Protein AF-A0A0R0LXZ4-F1 (afdb_monomer_lite)

Organism: NCBI:txid146866

Foldseek 3Di:
DDDDDDDDDDDDDPDDDPPPDDPPPPPPDDPPPPPPDPPDDDPDDDPVPPDDVVVVPDPDDPDDPLPDDLLVLVVQLVPVPPDPSNVVSVVSCVVVQWDQDPVVNWIKHFPDDPDPDPDWGWIWTQDPVVRDTDIDTD

Radius of gyration: 30.79 Å; chains: 1; bounding box: 68×51×89 Å

Sequence (138 aa):
MTMDKDPQKREENTGPDLSKFTPYNFERDKMKFPPNCKLYDYSELHMNVLSLNCYKSIPEQEIKTELYHEETLFYIFYTYTESDKQIAAYNLLIEKGYFYSTIYKCFIDIEGNKIIDNKNRKITIFDPFYWKKIEKTV

Structure (mmCIF, N/CA/C/O backbone):
data_AF-A0A0R0LXZ4-F1
#
_entry.id   AF-A0A0R0LXZ4-F1
#
loop_
_atom_site.group_PDB
_atom_site.id
_atom_site.type_symbol
_atom_site.label_atom_id
_atom_site.label_alt_id
_atom_site.label_comp_id
_atom_site.label_asym_id
_atom_site.label_entity_id
_atom_site.label_seq_id
_atom_site.pdbx_PDB_ins_code
_atom_site.Cartn_x
_atom_site.Cartn_y
_atom_site.Cartn_z
_atom_site.occupancy
_atom_site.B_iso_or_equiv
_atom_site.auth_seq_id
_atom_site.auth_comp_id
_atom_site.auth_asym_id
_atom_site.auth_atom_id
_atom_site.pdbx_PDB_model_num
ATOM 1 N N . MET A 1 1 ? -46.387 13.977 -65.085 1.00 41.19 1 MET A N 1
ATOM 2 C CA . MET A 1 1 ? -45.410 13.257 -65.924 1.00 41.19 1 MET A CA 1
ATOM 3 C C . MET A 1 1 ? -44.059 13.388 -65.234 1.00 41.19 1 MET A C 1
ATOM 5 O O . MET A 1 1 ? -43.375 14.365 -65.470 1.00 41.19 1 MET A O 1
ATOM 9 N N . THR A 1 2 ? -43.831 12.760 -64.078 1.00 30.58 2 THR A N 1
ATOM 10 C CA . THR A 1 2 ? -43.448 11.347 -63.846 1.00 30.58 2 THR A CA 1
ATOM 11 C C . THR A 1 2 ? -42.282 10.854 -64.703 1.00 30.58 2 THR A C 1
ATOM 13 O O . THR A 1 2 ? -42.494 10.575 -65.874 1.00 30.58 2 THR A O 1
ATOM 16 N N . MET A 1 3 ? -41.152 10.665 -63.999 1.00 30.84 3 MET A N 1
ATOM 17 C CA . MET A 1 3 ? -39.987 9.797 -64.268 1.00 30.84 3 MET A CA 1
ATOM 18 C C . MET A 1 3 ? -39.111 10.219 -65.473 1.00 30.84 3 MET A C 1
ATOM 20 O O . MET A 1 3 ? -39.612 10.795 -66.422 1.00 30.84 3 MET A O 1
ATOM 24 N N . ASP A 1 4 ? -37.779 10.133 -65.450 1.00 33.34 4 ASP A N 1
ATOM 25 C CA . ASP A 1 4 ? -36.932 9.085 -64.881 1.00 33.34 4 ASP A CA 1
ATOM 26 C C . ASP A 1 4 ? -35.618 9.611 -64.282 1.00 33.34 4 ASP A C 1
ATOM 28 O O . ASP A 1 4 ? -35.023 10.583 -64.743 1.00 33.34 4 ASP A O 1
ATOM 32 N N . LYS A 1 5 ? -35.199 8.935 -63.209 1.00 39.50 5 LYS A N 1
ATOM 33 C CA . LYS A 1 5 ? -33.961 9.142 -62.455 1.00 39.50 5 LYS A CA 1
ATOM 34 C C . LYS A 1 5 ? -32.832 8.319 -63.074 1.00 39.50 5 LYS A C 1
ATOM 36 O O . LYS A 1 5 ? -33.022 7.136 -63.344 1.00 39.50 5 LYS A O 1
ATOM 41 N N . ASP A 1 6 ? -31.649 8.919 -63.169 1.00 41.12 6 ASP A N 1
ATOM 42 C CA . ASP A 1 6 ? -30.376 8.227 -63.378 1.00 41.12 6 ASP A CA 1
ATOM 43 C C . ASP A 1 6 ? -30.166 7.100 -62.349 1.00 41.12 6 ASP A C 1
ATOM 45 O O . ASP A 1 6 ? -30.207 7.360 -61.139 1.00 41.12 6 ASP A O 1
ATOM 49 N N . PRO A 1 7 ? -29.864 5.860 -62.771 1.00 43.03 7 PRO A N 1
ATOM 50 C CA . PRO A 1 7 ? -29.330 4.858 -61.872 1.00 43.03 7 PRO A CA 1
ATOM 51 C C . PRO A 1 7 ? -27.798 4.936 -61.862 1.00 43.03 7 PRO A C 1
ATOM 53 O O . PRO A 1 7 ? -27.110 4.449 -62.760 1.00 43.03 7 PRO A O 1
ATOM 56 N N . GLN A 1 8 ? -27.268 5.523 -60.786 1.00 40.69 8 GLN A N 1
ATOM 57 C CA . GLN A 1 8 ? -25.883 5.349 -60.354 1.00 40.69 8 GLN A CA 1
ATOM 58 C C . GLN A 1 8 ? -25.563 3.854 -60.209 1.00 40.69 8 GLN A C 1
ATOM 60 O O . GLN A 1 8 ? -26.216 3.123 -59.461 1.00 40.69 8 GLN A O 1
ATOM 65 N N . LYS A 1 9 ? -24.520 3.416 -60.912 1.00 38.53 9 LYS A N 1
ATOM 66 C CA . LYS A 1 9 ? -23.920 2.086 -60.807 1.00 38.53 9 LYS A CA 1
ATOM 67 C C . LYS A 1 9 ? -23.297 1.948 -59.407 1.00 38.53 9 LYS A C 1
ATOM 69 O O . LYS A 1 9 ? -22.294 2.592 -59.116 1.00 38.53 9 LYS A O 1
ATOM 74 N N . ARG A 1 10 ? -23.933 1.169 -58.525 1.00 39.97 10 ARG A N 1
ATOM 75 C CA . ARG A 1 10 ? -23.389 0.791 -57.210 1.00 39.97 10 ARG A CA 1
ATOM 76 C C . ARG A 1 10 ? -22.265 -0.223 -57.408 1.00 39.97 10 ARG A C 1
ATOM 78 O O . ARG A 1 10 ? -22.484 -1.262 -58.023 1.00 39.97 10 ARG A O 1
ATOM 85 N N . GLU A 1 11 ? -21.090 0.086 -56.879 1.00 39.72 11 GLU A N 1
ATOM 86 C CA . GLU A 1 11 ? -19.998 -0.868 -56.703 1.00 39.72 11 GLU A CA 1
ATOM 87 C C . GLU A 1 11 ? -20.392 -1.865 -55.602 1.00 39.72 11 GLU A C 1
ATOM 89 O O . GLU A 1 11 ? -20.648 -1.486 -54.457 1.00 39.72 11 GLU A O 1
ATOM 94 N N . GLU A 1 12 ? -20.512 -3.141 -55.964 1.00 41.69 12 GLU A N 1
ATOM 95 C CA . GLU A 1 12 ? -20.725 -4.231 -55.015 1.00 41.69 12 GLU A CA 1
ATOM 96 C C . GLU A 1 12 ? -19.405 -4.577 -54.319 1.00 41.69 12 GLU A C 1
ATOM 98 O O . GLU A 1 12 ? -18.452 -5.061 -54.928 1.00 41.69 12 GLU A O 1
ATOM 103 N N . ASN A 1 13 ? -19.377 -4.332 -53.009 1.00 38.66 13 ASN A N 1
ATOM 104 C CA . ASN A 1 13 ? -18.366 -4.813 -52.076 1.00 38.66 13 ASN A CA 1
ATOM 105 C C . ASN A 1 13 ? -18.369 -6.351 -52.028 1.00 38.66 13 ASN A C 1
ATOM 107 O O . ASN A 1 13 ? -19.159 -6.952 -51.299 1.00 38.66 13 ASN A O 1
ATOM 111 N N . THR A 1 14 ? -17.448 -7.005 -52.733 1.00 46.81 14 THR A N 1
ATOM 112 C CA . THR A 1 14 ? -17.097 -8.406 -52.463 1.00 46.81 14 THR A CA 1
ATOM 113 C C . THR A 1 14 ? -16.138 -8.467 -51.274 1.00 46.81 14 THR A C 1
ATOM 115 O O . THR A 1 14 ? -14.922 -8.358 -51.433 1.00 46.81 14 THR A O 1
ATOM 118 N N . GLY A 1 15 ? -16.691 -8.605 -50.067 1.00 47.56 15 GLY A N 1
ATOM 119 C CA . GLY A 1 15 ? -15.920 -8.957 -48.872 1.00 47.56 15 GLY A CA 1
ATOM 120 C C . GLY A 1 15 ? -15.362 -10.390 -48.950 1.00 47.56 15 GLY A C 1
ATOM 121 O O . GLY A 1 15 ? -15.883 -11.208 -49.711 1.00 47.56 15 GLY A O 1
ATOM 122 N N . PRO A 1 16 ? -14.299 -10.716 -48.191 1.00 55.66 16 PRO A N 1
ATOM 123 C CA . PRO A 1 16 ? -13.701 -12.046 -48.211 1.00 55.66 16 PRO A CA 1
ATOM 124 C C . PRO A 1 16 ? -14.659 -13.095 -47.630 1.00 55.66 16 PRO A C 1
ATOM 126 O O . PRO A 1 16 ? -15.185 -12.943 -46.530 1.00 55.66 16 PRO A O 1
ATOM 129 N N . ASP A 1 17 ? -14.865 -14.167 -48.392 1.00 54.91 17 ASP A N 1
ATOM 130 C CA . ASP A 1 17 ? -15.716 -15.306 -48.053 1.00 54.91 17 ASP A CA 1
ATOM 131 C C . ASP A 1 17 ? -15.172 -16.069 -46.829 1.00 54.91 17 ASP A C 1
ATOM 133 O O . ASP A 1 17 ? -14.154 -16.766 -46.890 1.00 54.91 17 ASP A O 1
ATOM 137 N N . LEU A 1 18 ? -15.864 -15.911 -45.699 1.00 54.41 18 LEU A N 1
ATOM 138 C CA . LEU A 1 18 ? -15.522 -16.496 -44.400 1.00 54.41 18 LEU A CA 1
ATOM 139 C C . LEU A 1 18 ? -15.872 -17.994 -44.290 1.00 54.41 18 LEU A C 1
ATOM 141 O O . LEU A 1 18 ? -15.612 -18.600 -43.252 1.00 54.41 18 LEU A O 1
ATOM 145 N N . SER A 1 19 ? -16.394 -18.629 -45.347 1.00 55.84 19 SER A N 1
ATOM 146 C CA . SER A 1 19 ? -16.714 -20.067 -45.362 1.00 55.84 19 SER A CA 1
ATOM 147 C C . SER A 1 19 ? -15.488 -20.997 -45.332 1.00 55.84 19 SER A C 1
ATOM 149 O O . SER A 1 19 ? -15.625 -22.207 -45.146 1.00 55.84 19 SER A O 1
ATOM 151 N N . LYS A 1 20 ? -14.271 -20.453 -45.472 1.00 44.84 20 LYS A N 1
ATOM 152 C CA . LYS A 1 20 ? -13.017 -21.228 -45.536 1.00 44.84 20 LYS A CA 1
ATOM 153 C C . LYS A 1 20 ? -12.375 -21.541 -44.181 1.00 44.84 20 LYS A C 1
ATOM 155 O O . LYS A 1 20 ? -11.426 -22.318 -44.140 1.00 44.84 20 LYS A O 1
ATOM 160 N N . PHE A 1 21 ? -12.883 -20.995 -43.077 1.00 48.41 21 PHE A N 1
ATOM 161 C CA . PHE A 1 21 ? -12.370 -21.288 -41.735 1.00 48.41 21 PHE A CA 1
ATOM 162 C C . PHE A 1 21 ? -13.255 -22.314 -41.027 1.00 48.41 21 PHE A C 1
ATOM 164 O O . PHE A 1 21 ? -13.986 -21.992 -40.094 1.00 48.41 21 PHE A O 1
ATOM 171 N N . THR A 1 22 ? -13.192 -23.570 -41.472 1.00 46.75 22 THR A N 1
ATOM 172 C CA . THR A 1 22 ? -13.711 -24.695 -40.681 1.00 46.75 22 THR A CA 1
ATOM 173 C C . THR A 1 22 ? -12.553 -25.434 -40.000 1.00 46.75 22 THR A C 1
ATOM 175 O O . THR A 1 22 ? -11.458 -25.496 -40.562 1.00 46.75 22 THR A O 1
ATOM 178 N N . PRO A 1 23 ? -12.747 -26.020 -38.802 1.00 45.62 23 PRO A N 1
ATOM 179 C CA . PRO A 1 23 ? -11.662 -26.607 -38.005 1.00 45.62 23 PRO A CA 1
ATOM 180 C C . PRO A 1 23 ? -11.112 -27.933 -38.561 1.00 45.62 23 PRO A C 1
ATOM 182 O O . PRO A 1 23 ? -10.344 -28.607 -37.880 1.00 45.62 23 PRO A O 1
ATOM 185 N N . TYR A 1 24 ? -11.533 -28.352 -39.759 1.00 44.66 24 TYR A N 1
ATOM 186 C CA . TYR A 1 24 ? -11.463 -29.751 -40.192 1.00 44.66 24 TYR A CA 1
ATOM 187 C C . TYR A 1 24 ? -10.630 -30.032 -41.448 1.00 44.66 24 TYR A C 1
ATOM 189 O O . TYR A 1 24 ? -10.681 -31.147 -41.953 1.00 44.66 24 TYR A O 1
ATOM 197 N N . ASN A 1 25 ? -9.796 -29.091 -41.899 1.00 46.41 25 ASN A N 1
ATOM 198 C CA . ASN A 1 25 ? -8.820 -29.328 -42.974 1.00 46.41 25 ASN A CA 1
ATOM 199 C C . ASN A 1 25 ? -7.380 -29.093 -42.501 1.00 46.41 25 ASN A C 1
ATOM 201 O O . ASN A 1 25 ? -6.635 -28.303 -43.073 1.00 46.41 25 ASN A O 1
ATOM 205 N N . PHE A 1 26 ? -6.984 -29.792 -41.437 1.00 43.81 26 PHE A N 1
ATOM 206 C CA . PHE A 1 26 ? -5.570 -30.000 -41.131 1.00 43.81 26 PHE A CA 1
ATOM 207 C C . PHE A 1 26 ? -5.147 -31.292 -41.836 1.00 43.81 26 PHE A C 1
ATOM 209 O O . PHE A 1 26 ? -5.307 -32.392 -41.300 1.00 43.81 26 PHE A O 1
ATOM 216 N N . GLU A 1 27 ? -4.702 -31.165 -43.087 1.00 48.25 27 GLU A N 1
ATOM 217 C CA . GLU A 1 27 ? -4.132 -32.278 -43.842 1.00 48.25 27 GLU A CA 1
ATOM 218 C C . GLU A 1 27 ? -2.995 -32.905 -43.025 1.00 48.25 27 GLU A C 1
ATOM 220 O O . GLU A 1 27 ? -1.968 -32.285 -42.737 1.00 48.25 27 GLU A O 1
ATOM 225 N N . ARG A 1 28 ? -3.210 -34.159 -42.618 1.00 48.56 28 ARG A N 1
ATOM 226 C CA . ARG A 1 28 ? -2.188 -35.036 -42.052 1.00 48.56 28 ARG A CA 1
ATOM 227 C C . ARG A 1 28 ? -1.268 -35.486 -43.175 1.00 48.56 28 ARG A C 1
ATOM 229 O O . ARG A 1 28 ? -1.307 -36.643 -43.558 1.00 48.56 28 ARG A O 1
ATOM 236 N N . ASP A 1 29 ? -0.434 -34.594 -43.681 1.00 48.03 29 ASP A N 1
ATOM 237 C CA . ASP A 1 29 ? 0.664 -35.009 -44.537 1.00 48.03 29 ASP A CA 1
ATOM 238 C C . ASP A 1 29 ? 1.908 -34.170 -44.260 1.00 48.03 29 ASP A C 1
ATOM 240 O O . ASP A 1 29 ? 1.929 -32.953 -44.427 1.00 48.03 29 ASP A O 1
ATOM 244 N N . LYS A 1 30 ? 2.975 -34.888 -43.873 1.00 46.97 30 LYS A N 1
ATOM 245 C CA . LYS A 1 30 ? 4.351 -34.433 -43.579 1.00 46.97 30 LYS A CA 1
ATOM 246 C C . LYS A 1 30 ? 4.659 -34.025 -42.130 1.00 46.97 30 LYS A C 1
ATOM 248 O O . LYS A 1 30 ? 5.394 -33.068 -41.897 1.00 46.97 30 LYS A O 1
ATOM 253 N N . MET A 1 31 ? 4.266 -34.838 -41.148 1.00 43.09 31 MET A N 1
ATOM 254 C CA . MET A 1 31 ? 5.002 -34.883 -39.874 1.00 43.09 31 MET A CA 1
ATOM 255 C C . MET A 1 31 ? 6.307 -35.675 -40.074 1.00 43.09 31 MET A C 1
ATOM 257 O O . MET A 1 31 ? 6.388 -36.873 -39.818 1.00 43.09 31 MET A O 1
ATOM 261 N N . LYS A 1 32 ? 7.350 -35.006 -40.579 1.00 52.31 32 LYS A N 1
ATOM 262 C CA . LYS A 1 32 ? 8.724 -35.458 -40.328 1.00 52.31 32 LYS A CA 1
ATOM 263 C C . LYS A 1 32 ? 8.955 -35.234 -38.837 1.00 52.31 32 LYS A C 1
ATOM 265 O O . LYS A 1 32 ? 8.829 -34.097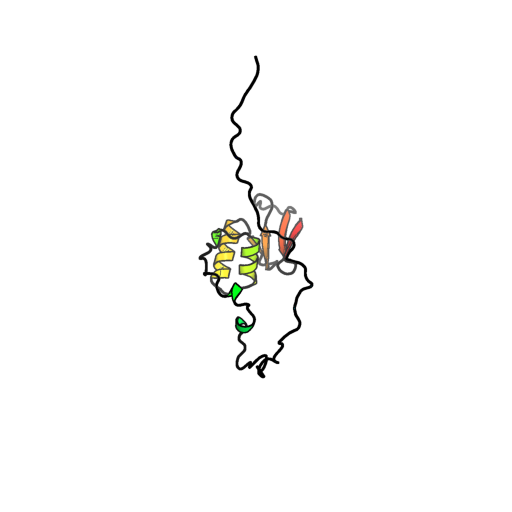 -38.389 1.00 52.31 32 LYS A O 1
ATOM 270 N N . PHE A 1 33 ? 9.208 -36.302 -38.077 1.00 46.41 33 PHE A N 1
ATOM 271 C CA . PHE A 1 33 ? 9.579 -36.203 -36.663 1.00 46.41 33 PHE A CA 1
ATOM 272 C C . PHE A 1 33 ? 10.587 -35.057 -36.487 1.00 46.41 33 PHE A C 1
ATOM 274 O O . PHE A 1 33 ? 11.552 -35.006 -37.261 1.00 46.41 33 PHE A O 1
ATOM 281 N N . PRO A 1 34 ? 10.370 -34.115 -35.550 1.00 48.16 34 PRO A N 1
ATOM 282 C CA . PRO A 1 34 ? 11.334 -33.048 -35.355 1.00 48.16 34 PRO A CA 1
ATOM 283 C C . PRO A 1 34 ? 12.683 -33.682 -34.984 1.00 48.16 34 PRO A C 1
ATOM 285 O O . PRO A 1 34 ? 12.698 -34.711 -34.294 1.00 48.16 34 PRO A O 1
ATOM 288 N N . PRO A 1 35 ? 13.815 -33.119 -35.454 1.00 52.53 35 PRO A N 1
ATOM 289 C CA . PRO A 1 35 ? 15.124 -33.564 -34.995 1.00 52.53 35 PRO A CA 1
ATOM 290 C C . PRO A 1 35 ? 15.107 -33.518 -33.471 1.00 52.53 35 PRO A C 1
ATOM 292 O O . PRO A 1 35 ? 14.432 -32.662 -32.907 1.00 52.53 35 PRO A O 1
ATOM 295 N N . ASN A 1 36 ? 15.785 -34.475 -32.839 1.00 55.47 36 ASN A N 1
ATOM 296 C CA . ASN A 1 36 ? 15.852 -34.688 -31.395 1.00 55.47 36 ASN A CA 1
ATOM 297 C C . ASN A 1 36 ? 16.337 -33.419 -30.662 1.00 55.47 36 ASN A C 1
ATOM 299 O O . ASN A 1 36 ? 17.489 -33.309 -30.250 1.00 55.47 36 ASN A O 1
ATOM 303 N N . CYS A 1 37 ? 15.467 -32.421 -30.556 1.00 47.31 37 CYS A N 1
ATOM 304 C CA . CYS A 1 37 ? 15.632 -31.242 -29.748 1.00 47.31 37 CYS A CA 1
ATOM 305 C C . CYS A 1 37 ? 15.329 -31.728 -28.347 1.00 47.31 37 CYS A C 1
ATOM 307 O O . CYS A 1 37 ? 14.179 -32.036 -28.030 1.00 47.31 37 CYS A O 1
ATOM 309 N N . LYS A 1 38 ? 16.365 -31.824 -27.511 1.00 49.31 38 LYS A N 1
ATOM 310 C CA . LYS A 1 38 ? 16.151 -31.844 -26.068 1.00 49.31 38 LYS A CA 1
ATOM 311 C C . LYS A 1 38 ? 15.187 -30.701 -25.784 1.00 49.31 38 LYS A C 1
ATOM 313 O O . LYS A 1 38 ? 15.506 -29.556 -26.097 1.00 49.31 38 LYS A O 1
ATOM 318 N N . LEU A 1 39 ? 13.991 -31.033 -25.297 1.00 49.47 39 LEU A N 1
ATOM 319 C CA . LEU A 1 39 ? 12.929 -30.044 -25.132 1.00 49.47 39 LEU A CA 1
ATOM 320 C C . LEU A 1 39 ? 13.412 -28.877 -24.264 1.00 49.47 39 LEU A C 1
ATOM 322 O O . LEU A 1 39 ? 12.966 -27.757 -24.476 1.00 49.47 39 LEU A O 1
ATOM 326 N N . TYR A 1 40 ? 14.378 -29.135 -23.373 1.00 49.56 40 TYR A N 1
ATOM 327 C CA . TYR A 1 40 ? 15.091 -28.125 -22.610 1.00 49.56 40 TYR A CA 1
ATOM 328 C C . TYR A 1 40 ? 16.520 -28.581 -22.282 1.00 49.56 40 TYR A C 1
ATOM 330 O O . TYR A 1 40 ? 16.735 -29.743 -21.929 1.00 49.56 40 TYR A O 1
ATOM 338 N N . ASP A 1 41 ? 17.478 -27.660 -22.369 1.00 48.47 41 ASP A N 1
ATOM 339 C CA . ASP A 1 41 ? 18.820 -27.789 -21.794 1.00 48.47 41 ASP A CA 1
ATOM 340 C C . ASP A 1 41 ? 18.937 -26.696 -20.725 1.00 48.47 41 ASP A C 1
ATOM 342 O O . ASP A 1 41 ? 19.164 -25.526 -21.029 1.00 48.47 41 ASP A O 1
ATOM 346 N N . TYR A 1 42 ? 18.605 -27.040 -19.480 1.00 53.66 42 TYR A N 1
ATOM 347 C CA . TYR A 1 42 ? 18.561 -26.078 -18.380 1.00 53.66 42 TYR A CA 1
ATOM 348 C C . TYR A 1 42 ? 19.925 -26.019 -17.701 1.00 53.66 42 TYR A C 1
ATOM 350 O O . TYR A 1 42 ? 20.168 -26.750 -16.741 1.00 53.66 42 TYR A O 1
ATOM 358 N N . SER A 1 43 ? 20.814 -25.158 -18.192 1.00 54.44 43 SER A N 1
ATOM 359 C CA . SER A 1 43 ? 22.083 -24.906 -17.507 1.00 54.44 43 SER A CA 1
ATOM 360 C C . SER A 1 43 ? 21.977 -23.862 -16.393 1.00 54.44 43 SER A C 1
ATOM 362 O O . SER A 1 43 ? 22.748 -23.959 -15.449 1.00 54.44 43 SER A O 1
ATOM 364 N N . GLU A 1 44 ? 21.018 -22.928 -16.403 1.00 53.00 44 GLU A N 1
ATOM 365 C CA . GLU A 1 44 ? 20.875 -21.933 -15.325 1.00 53.00 44 GLU A CA 1
ATOM 366 C C . GLU A 1 44 ? 19.409 -21.527 -15.100 1.00 53.00 44 GLU A C 1
ATOM 368 O O . GLU A 1 44 ? 18.577 -21.568 -16.009 1.00 53.00 44 GLU A O 1
ATOM 373 N N . LEU A 1 45 ? 19.089 -21.146 -13.860 1.00 52.12 45 LEU A N 1
ATOM 374 C CA . LEU A 1 45 ? 17.751 -20.862 -13.323 1.00 52.12 45 LEU A CA 1
ATOM 375 C C . LEU A 1 45 ? 17.183 -19.538 -13.880 1.00 52.12 45 LEU A C 1
ATOM 377 O O . LEU A 1 45 ? 16.950 -18.573 -13.161 1.00 52.12 45 LEU A O 1
ATOM 381 N N . HIS A 1 46 ? 16.985 -19.461 -15.194 1.00 50.62 46 HIS A N 1
ATOM 382 C CA . HIS A 1 46 ? 16.443 -18.286 -15.866 1.00 50.62 46 HIS A CA 1
ATOM 383 C C . HIS A 1 46 ? 14.911 -18.362 -15.924 1.00 50.62 46 HIS A C 1
ATOM 385 O O . HIS A 1 46 ? 14.334 -18.921 -16.856 1.00 50.62 46 HIS A O 1
ATOM 391 N N . MET A 1 47 ? 14.232 -17.684 -14.993 1.00 52.38 47 MET A N 1
ATOM 392 C CA . MET A 1 47 ? 12.788 -17.379 -15.085 1.00 52.38 47 MET A CA 1
ATOM 393 C C . MET A 1 47 ? 12.408 -16.676 -16.410 1.00 52.38 47 MET A C 1
ATOM 395 O O . MET A 1 47 ? 11.256 -16.706 -16.836 1.00 52.38 47 MET A O 1
ATOM 399 N N . ASN A 1 48 ? 13.394 -16.111 -17.116 1.00 53.22 48 ASN A N 1
ATOM 400 C CA . ASN A 1 48 ? 13.254 -15.492 -18.436 1.00 53.22 48 ASN A CA 1
ATOM 401 C C . ASN A 1 48 ? 13.038 -16.486 -19.596 1.00 53.22 48 ASN A C 1
ATOM 403 O O . ASN A 1 48 ? 12.702 -16.064 -20.706 1.00 53.22 48 ASN A O 1
ATOM 407 N N . VAL A 1 49 ? 13.224 -17.793 -19.377 1.00 54.28 49 VAL A N 1
ATOM 408 C CA . VAL A 1 49 ? 13.112 -18.811 -20.439 1.00 54.28 49 VAL A CA 1
ATOM 409 C C . VAL A 1 49 ? 11.652 -19.168 -20.745 1.00 54.28 49 VAL A C 1
ATOM 411 O O . VAL A 1 49 ? 11.344 -19.521 -21.879 1.00 54.28 49 VAL A O 1
ATOM 414 N N . LEU A 1 50 ? 10.734 -19.000 -19.786 1.00 62.53 50 LEU A N 1
ATOM 415 C CA . LEU A 1 50 ? 9.327 -19.404 -19.934 1.00 62.53 50 LEU A CA 1
ATOM 416 C C . LEU A 1 50 ? 8.406 -18.310 -20.494 1.00 62.53 50 LEU A C 1
ATOM 418 O O . LEU A 1 50 ? 7.253 -18.588 -20.819 1.00 62.53 50 LEU A O 1
ATOM 422 N N . SER A 1 51 ? 8.888 -17.072 -20.622 1.00 64.50 51 SER A N 1
ATOM 423 C CA . SER A 1 51 ? 8.083 -15.996 -21.202 1.00 64.50 51 SER A CA 1
ATOM 424 C C . SER A 1 51 ? 7.986 -16.168 -22.720 1.00 64.50 51 SER A C 1
ATOM 426 O O . SER A 1 51 ? 9.007 -16.245 -23.414 1.00 64.50 51 SER A O 1
ATOM 428 N N . LEU A 1 52 ? 6.758 -16.236 -23.247 1.00 71.94 52 LEU A N 1
ATOM 429 C CA . LEU A 1 52 ? 6.515 -16.263 -24.690 1.00 71.94 52 LEU A CA 1
ATOM 430 C C . LEU A 1 52 ? 7.123 -15.008 -25.329 1.00 71.94 52 LEU A C 1
ATOM 432 O O . LEU A 1 52 ? 7.064 -13.915 -24.769 1.00 71.94 52 LEU A O 1
ATOM 436 N N . ASN A 1 53 ? 7.678 -15.148 -26.534 1.00 71.81 53 ASN A N 1
ATOM 437 C CA . ASN A 1 53 ? 8.375 -14.047 -27.209 1.00 71.81 53 ASN A CA 1
ATOM 438 C C . ASN A 1 53 ? 7.493 -12.800 -27.412 1.00 71.81 53 ASN A C 1
ATOM 440 O O . ASN A 1 53 ? 8.021 -11.693 -27.431 1.00 71.81 53 ASN A O 1
ATOM 444 N N . CYS A 1 54 ? 6.166 -12.959 -27.483 1.00 69.31 54 CYS A N 1
ATOM 445 C CA . CYS A 1 54 ? 5.216 -11.848 -27.565 1.00 69.31 54 CYS A CA 1
ATOM 446 C C . CYS A 1 54 ? 5.156 -10.959 -26.306 1.00 69.31 54 CYS A C 1
ATOM 448 O O . CYS A 1 54 ? 4.744 -9.810 -26.418 1.00 69.31 54 CYS A O 1
ATOM 450 N N . TYR A 1 55 ? 5.596 -11.437 -25.136 1.00 71.12 55 TYR A N 1
ATOM 451 C CA . TYR A 1 55 ? 5.708 -10.629 -23.910 1.00 71.12 55 TYR A CA 1
ATOM 452 C C . TYR A 1 55 ? 7.104 -10.020 -23.716 1.00 71.12 55 TYR A C 1
ATOM 454 O O . TYR A 1 55 ? 7.282 -9.173 -22.846 1.00 71.12 55 TYR A O 1
ATOM 462 N N . LYS A 1 56 ? 8.102 -10.422 -24.518 1.00 71.44 56 LYS A N 1
ATOM 463 C CA . LYS A 1 56 ? 9.477 -9.891 -24.444 1.00 71.44 56 LYS A CA 1
ATOM 464 C C . LYS A 1 56 ? 9.661 -8.587 -25.219 1.00 71.44 56 LYS A C 1
ATOM 466 O O . LYS A 1 56 ? 10.613 -7.862 -24.969 1.00 71.44 56 LYS A O 1
ATOM 471 N N . SER A 1 57 ? 8.781 -8.308 -26.177 1.00 70.31 57 SER A N 1
ATOM 472 C CA . SER A 1 57 ? 8.897 -7.175 -27.101 1.00 70.31 57 SER A CA 1
ATOM 473 C C . SER A 1 57 ? 8.090 -5.946 -26.676 1.00 70.31 57 SER A C 1
ATOM 475 O O . SER A 1 57 ? 7.820 -5.084 -27.510 1.00 70.31 57 SER A O 1
ATOM 477 N N . ILE A 1 58 ? 7.651 -5.873 -25.417 1.00 71.75 58 ILE A N 1
ATOM 478 C CA . ILE A 1 58 ? 6.911 -4.711 -24.923 1.00 71.75 58 ILE A CA 1
ATOM 479 C C . ILE A 1 58 ? 7.942 -3.637 -24.551 1.00 71.75 58 ILE A C 1
ATOM 481 O O . ILE A 1 58 ? 8.806 -3.913 -23.718 1.00 71.75 58 ILE A O 1
ATOM 485 N N . PRO A 1 59 ? 7.897 -2.439 -25.162 1.00 76.62 59 PRO A N 1
ATOM 486 C CA . PRO A 1 59 ? 8.786 -1.355 -24.773 1.00 76.62 59 PRO A CA 1
ATOM 487 C C . PRO A 1 59 ? 8.504 -0.967 -23.321 1.00 76.62 59 PRO A C 1
ATOM 489 O O . PRO A 1 59 ? 7.344 -0.844 -22.923 1.00 76.62 59 PRO A O 1
ATOM 492 N N . GLU A 1 60 ? 9.561 -0.778 -22.537 1.00 72.19 60 GLU A N 1
ATOM 493 C CA . GLU A 1 60 ? 9.440 -0.305 -21.162 1.00 72.19 60 GLU A CA 1
ATOM 494 C C . GLU A 1 60 ? 8.864 1.114 -21.191 1.00 72.19 60 GLU A C 1
ATOM 496 O O . GLU A 1 60 ? 9.477 2.049 -21.705 1.00 72.19 60 GLU A O 1
ATOM 501 N N . GLN A 1 61 ? 7.622 1.253 -20.731 1.00 73.56 61 GLN A N 1
ATOM 502 C CA . GLN A 1 61 ? 6.977 2.551 -20.612 1.00 73.56 61 GLN A CA 1
ATOM 503 C C . GLN A 1 61 ? 7.329 3.140 -19.250 1.00 73.56 61 GLN A C 1
ATOM 505 O O . GLN A 1 61 ? 7.117 2.498 -18.221 1.00 73.56 61 GLN A O 1
ATOM 510 N N . GLU A 1 62 ? 7.822 4.376 -19.237 1.00 74.81 62 GLU A N 1
ATOM 511 C CA . GLU A 1 62 ? 8.012 5.142 -18.007 1.00 74.81 62 GLU A CA 1
ATOM 512 C C . GLU A 1 62 ? 6.643 5.547 -17.446 1.00 74.81 62 GLU A C 1
ATOM 514 O O . GLU A 1 62 ? 6.109 6.623 -17.728 1.00 74.81 62 GLU A O 1
ATOM 519 N N . ILE A 1 63 ? 6.024 4.650 -16.678 1.00 76.81 63 ILE A N 1
ATOM 520 C CA . ILE A 1 63 ? 4.767 4.951 -16.002 1.00 76.81 63 ILE A CA 1
ATOM 521 C C . ILE A 1 63 ? 5.074 5.708 -14.712 1.00 76.81 63 ILE A C 1
ATOM 523 O O . ILE A 1 63 ? 5.768 5.223 -13.817 1.00 76.81 63 ILE A O 1
ATOM 527 N N . LYS A 1 64 ? 4.511 6.910 -14.627 1.00 84.19 64 LYS A N 1
ATOM 528 C CA . LYS A 1 64 ? 4.548 7.781 -13.454 1.00 84.19 64 LYS A CA 1
ATOM 529 C C . LYS A 1 64 ? 3.802 7.149 -12.278 1.00 84.19 64 LYS A C 1
ATOM 531 O O . LYS A 1 64 ? 2.610 6.855 -12.382 1.00 84.19 64 LYS A O 1
ATOM 536 N N . THR A 1 65 ? 4.497 6.960 -11.158 1.00 80.06 65 THR A N 1
ATOM 537 C CA . THR A 1 65 ? 3.973 6.318 -9.940 1.00 80.06 65 THR A CA 1
ATOM 538 C C . THR A 1 65 ? 2.799 7.064 -9.312 1.00 80.06 65 THR A C 1
ATOM 540 O O . THR A 1 65 ? 1.976 6.454 -8.637 1.00 80.06 65 THR A O 1
ATOM 543 N N . GLU A 1 66 ? 2.678 8.369 -9.558 1.00 86.94 66 GLU A N 1
ATOM 544 C CA . GLU A 1 66 ? 1.602 9.216 -9.031 1.00 86.94 66 GLU A CA 1
ATOM 545 C C . GLU A 1 66 ? 0.227 8.851 -9.616 1.00 86.94 66 GLU A C 1
ATOM 547 O O . GLU A 1 66 ? -0.810 9.094 -8.996 1.00 86.94 66 GLU A O 1
ATOM 552 N N . LEU A 1 67 ? 0.216 8.245 -10.808 1.00 88.06 67 LEU A N 1
ATOM 553 C CA . LEU A 1 67 ? -0.999 7.834 -11.512 1.00 88.06 67 LEU A CA 1
ATOM 554 C C . LEU A 1 67 ? -1.534 6.484 -11.032 1.00 88.06 67 LEU A C 1
ATOM 556 O O . LEU A 1 67 ? -2.607 6.059 -11.461 1.00 88.06 67 LEU A O 1
ATOM 560 N N . TYR A 1 68 ? -0.802 5.794 -10.157 1.00 92.38 68 TYR A N 1
ATOM 561 C CA . TYR A 1 68 ? -1.227 4.499 -9.663 1.00 92.38 68 TYR A CA 1
ATOM 562 C C . TYR A 1 68 ? -2.439 4.600 -8.739 1.00 92.38 68 TYR A C 1
ATOM 564 O O . TYR A 1 68 ? -2.588 5.510 -7.912 1.00 92.38 68 TYR A O 1
ATOM 572 N N . HIS A 1 69 ? -3.312 3.606 -8.893 1.00 94.00 69 HIS A N 1
ATOM 573 C CA . HIS A 1 69 ? -4.408 3.362 -7.974 1.00 94.00 69 HIS A CA 1
ATOM 574 C C . HIS A 1 69 ? -3.856 2.947 -6.604 1.00 94.00 69 HIS A C 1
ATOM 576 O O . HIS A 1 69 ? -2.783 2.346 -6.514 1.00 94.00 69 HIS A O 1
ATOM 582 N N . GLU A 1 70 ? -4.593 3.231 -5.530 1.00 93.56 70 GLU A N 1
ATOM 583 C CA . GLU A 1 70 ? -4.184 2.886 -4.161 1.00 93.56 70 GLU A CA 1
ATOM 584 C C . GLU A 1 70 ? -3.841 1.403 -3.985 1.00 93.56 70 GLU A C 1
ATOM 586 O O . GLU A 1 70 ? -2.840 1.083 -3.357 1.00 93.56 70 GLU A O 1
ATOM 591 N N . GLU A 1 71 ? -4.590 0.494 -4.613 1.00 94.19 71 GLU A N 1
ATOM 592 C CA . GLU A 1 71 ? -4.302 -0.945 -4.556 1.00 94.19 71 GLU A CA 1
ATOM 593 C C . GLU A 1 71 ? -2.948 -1.300 -5.169 1.00 94.19 71 GLU A C 1
ATOM 595 O O . GLU A 1 71 ? -2.219 -2.134 -4.637 1.00 94.19 71 GLU A O 1
ATOM 600 N N . THR A 1 72 ? -2.565 -0.635 -6.257 1.00 95.06 72 THR A N 1
ATOM 601 C CA . THR A 1 72 ? -1.243 -0.814 -6.861 1.00 95.06 72 THR A CA 1
ATOM 602 C C . THR A 1 72 ? -0.149 -0.289 -5.934 1.00 95.06 72 THR A C 1
ATOM 604 O O . THR A 1 72 ? 0.900 -0.915 -5.802 1.00 95.06 72 THR A O 1
ATOM 607 N N . LEU A 1 73 ? -0.397 0.823 -5.238 1.00 95.19 73 LEU A N 1
ATOM 608 C CA . LEU A 1 73 ? 0.531 1.350 -4.238 1.00 95.19 73 LEU A CA 1
ATOM 609 C C . LEU A 1 73 ? 0.651 0.413 -3.028 1.00 95.19 73 LEU A C 1
ATOM 611 O O . LEU A 1 73 ? 1.766 0.169 -2.569 1.00 95.19 73 LEU A O 1
ATOM 615 N N . PHE A 1 74 ? -0.452 -0.183 -2.561 1.00 96.12 74 PHE A N 1
ATOM 616 C CA . PHE A 1 74 ? -0.410 -1.227 -1.534 1.00 96.12 74 PHE A CA 1
ATOM 617 C C . PHE A 1 74 ? 0.417 -2.424 -2.005 1.00 96.12 74 PHE A C 1
ATOM 619 O O . PHE A 1 74 ? 1.275 -2.900 -1.264 1.00 96.12 74 PHE A O 1
ATOM 626 N N . TYR A 1 75 ? 0.226 -2.875 -3.249 1.00 95.44 75 TYR A N 1
ATOM 627 C CA . TYR A 1 75 ? 1.016 -3.965 -3.828 1.00 95.44 75 TYR A CA 1
ATOM 628 C C . TYR A 1 75 ? 2.505 -3.658 -3.798 1.00 95.44 75 TYR A C 1
ATOM 630 O O . TYR A 1 75 ? 3.287 -4.469 -3.301 1.00 95.44 75 TYR A O 1
ATOM 638 N N . ILE A 1 76 ? 2.892 -2.473 -4.263 1.00 94.38 76 ILE A N 1
ATOM 639 C CA . ILE A 1 76 ? 4.290 -2.046 -4.263 1.00 94.38 76 ILE A CA 1
ATOM 640 C C . ILE A 1 76 ? 4.840 -2.020 -2.832 1.00 94.38 76 ILE A C 1
ATOM 642 O O . ILE A 1 76 ? 5.921 -2.556 -2.584 1.00 94.38 76 ILE A O 1
ATOM 646 N N . PHE A 1 77 ? 4.087 -1.453 -1.886 1.00 96.00 77 PHE A N 1
ATOM 647 C CA . PHE A 1 77 ? 4.513 -1.320 -0.496 1.00 96.00 77 PHE A CA 1
ATOM 648 C C . PHE A 1 77 ? 4.733 -2.670 0.201 1.00 96.00 77 PHE A C 1
ATOM 650 O O . PHE A 1 77 ? 5.726 -2.828 0.912 1.00 96.00 77 PHE A O 1
ATOM 657 N N . TYR A 1 78 ? 3.829 -3.635 0.013 1.00 94.94 78 TYR A N 1
ATOM 658 C CA . TYR A 1 78 ? 3.909 -4.944 0.674 1.00 94.94 78 TYR A CA 1
ATOM 659 C C . TYR A 1 78 ? 4.827 -5.942 -0.039 1.00 94.94 78 TYR A C 1
ATOM 661 O O . TYR A 1 78 ? 5.284 -6.893 0.590 1.00 94.94 78 TYR A O 1
ATOM 669 N N . THR A 1 79 ? 5.113 -5.728 -1.326 1.00 94.31 79 THR A N 1
ATOM 670 C CA . THR A 1 79 ? 5.932 -6.644 -2.135 1.00 94.31 79 THR A CA 1
ATOM 671 C C . THR A 1 79 ? 7.414 -6.270 -2.124 1.00 94.31 79 THR A C 1
ATOM 673 O O . THR A 1 79 ? 8.264 -7.151 -2.030 1.00 94.31 79 THR A O 1
ATOM 676 N N . TYR A 1 80 ? 7.749 -4.980 -2.223 1.00 92.44 80 TYR A N 1
ATOM 677 C CA . TYR A 1 80 ? 9.135 -4.520 -2.390 1.00 92.44 80 TYR A CA 1
ATOM 678 C C . TYR A 1 80 ? 9.706 -3.919 -1.101 1.00 92.44 80 TYR A C 1
ATOM 680 O O . TYR A 1 80 ? 10.011 -2.728 -1.045 1.00 92.44 80 TYR A O 1
ATOM 688 N N . THR A 1 81 ? 9.852 -4.729 -0.054 1.00 91.88 81 THR A N 1
ATOM 689 C CA . THR A 1 81 ? 10.369 -4.275 1.248 1.00 91.88 81 THR A CA 1
ATOM 690 C C . THR A 1 81 ? 11.772 -3.675 1.155 1.00 91.88 81 THR A C 1
ATOM 692 O O . THR A 1 81 ? 12.602 -4.181 0.405 1.00 91.88 81 THR A O 1
ATOM 695 N N . GLU A 1 82 ? 12.037 -2.629 1.945 1.00 92.06 82 GLU A N 1
ATOM 696 C CA . GLU A 1 82 ? 13.349 -1.964 2.057 1.00 92.06 82 GLU A CA 1
ATOM 697 C C . GLU A 1 82 ? 13.859 -1.369 0.733 1.00 92.06 82 GLU A C 1
ATOM 699 O O . GLU A 1 82 ? 15.059 -1.235 0.508 1.00 92.06 82 GLU A O 1
ATOM 704 N N . SER A 1 83 ? 12.936 -0.993 -0.157 1.00 93.56 83 SER A N 1
ATOM 705 C C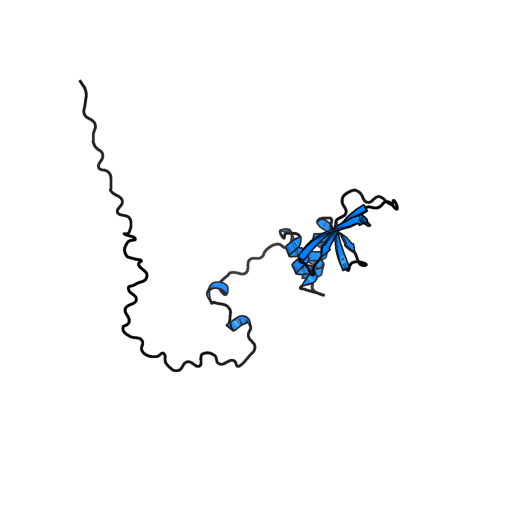A . SER A 1 83 ? 13.255 -0.380 -1.446 1.00 93.56 83 SER A CA 1
ATOM 706 C C . SER A 1 83 ? 12.783 1.070 -1.532 1.00 93.56 83 SER A C 1
ATOM 708 O O . SER A 1 83 ? 11.783 1.457 -0.921 1.00 93.56 83 SER A O 1
ATOM 710 N N . ASP A 1 84 ? 13.428 1.857 -2.394 1.00 93.94 84 ASP A N 1
ATOM 711 C CA . ASP A 1 84 ? 12.991 3.225 -2.707 1.00 93.94 84 ASP A CA 1
ATOM 712 C C . ASP A 1 84 ? 11.547 3.258 -3.230 1.00 93.94 84 ASP A C 1
ATOM 714 O O . ASP A 1 84 ? 10.787 4.186 -2.949 1.00 93.94 84 ASP A O 1
ATOM 718 N N . LYS A 1 85 ? 11.128 2.198 -3.937 1.00 91.62 85 LYS A N 1
ATOM 719 C CA . LYS A 1 85 ? 9.756 2.041 -4.441 1.00 91.62 85 LYS A CA 1
ATOM 720 C C . LYS A 1 85 ? 8.742 1.925 -3.305 1.00 91.62 85 LYS A C 1
ATOM 722 O O . LYS A 1 85 ? 7.649 2.475 -3.417 1.00 91.62 85 LYS A O 1
ATOM 727 N N . GLN A 1 86 ? 9.093 1.248 -2.212 1.00 94.75 86 GLN A N 1
ATOM 728 C CA . GLN A 1 86 ? 8.237 1.163 -1.029 1.00 94.75 86 GLN A CA 1
ATOM 729 C C . GLN A 1 86 ? 8.099 2.522 -0.342 1.00 94.75 86 GLN A C 1
ATOM 731 O O . GLN A 1 86 ? 6.987 2.891 0.029 1.00 94.75 86 GLN A O 1
ATOM 736 N N . 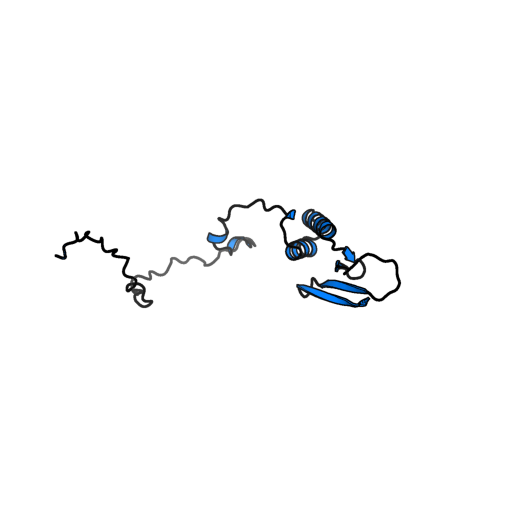ILE A 1 87 ? 9.190 3.282 -0.210 1.00 94.75 87 ILE A N 1
ATOM 737 C CA . ILE A 1 87 ? 9.159 4.628 0.384 1.00 94.75 87 ILE A CA 1
ATOM 738 C C . ILE A 1 87 ? 8.307 5.571 -0.478 1.00 94.75 87 ILE A C 1
ATOM 740 O O . ILE A 1 87 ? 7.457 6.291 0.045 1.00 94.75 87 ILE A O 1
ATOM 744 N N . ALA A 1 88 ? 8.477 5.524 -1.801 1.00 94.62 88 ALA A N 1
ATOM 745 C CA . ALA A 1 88 ? 7.667 6.301 -2.735 1.00 94.62 88 ALA A CA 1
ATOM 746 C C . ALA A 1 88 ? 6.175 5.940 -2.635 1.00 94.62 88 ALA A C 1
ATOM 748 O O . ALA A 1 88 ? 5.331 6.827 -2.509 1.00 94.62 88 ALA A O 1
ATOM 749 N N . ALA A 1 89 ? 5.846 4.643 -2.618 1.00 95.31 89 ALA A N 1
ATOM 750 C CA . ALA A 1 89 ? 4.469 4.181 -2.459 1.00 95.31 89 ALA A CA 1
ATOM 751 C C . ALA A 1 89 ? 3.868 4.597 -1.109 1.00 95.31 89 ALA A C 1
ATOM 753 O O . ALA A 1 89 ? 2.717 5.023 -1.060 1.00 95.31 89 ALA A O 1
ATOM 754 N N . TYR A 1 90 ? 4.651 4.529 -0.028 1.00 95.88 90 TYR A N 1
ATOM 755 C CA . TYR A 1 90 ? 4.241 4.998 1.293 1.00 95.88 90 TYR A CA 1
ATOM 756 C C . TYR A 1 90 ? 3.859 6.480 1.260 1.00 95.88 90 TYR A C 1
ATOM 758 O O . TYR A 1 90 ? 2.750 6.825 1.655 1.00 95.88 90 TYR A O 1
ATOM 766 N N . ASN A 1 91 ? 4.733 7.345 0.738 1.00 95.50 91 ASN A N 1
ATOM 767 C CA . ASN A 1 91 ? 4.479 8.786 0.679 1.00 95.50 91 ASN A CA 1
ATOM 768 C C . ASN A 1 91 ? 3.222 9.110 -0.141 1.00 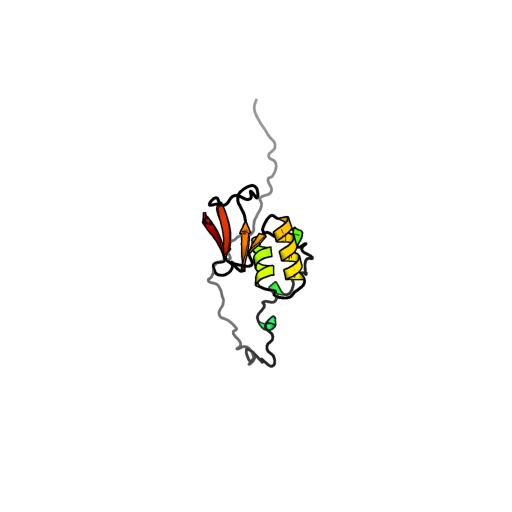95.50 91 ASN A C 1
ATOM 770 O O . ASN A 1 91 ? 2.367 9.860 0.325 1.00 95.50 91 ASN A O 1
ATOM 774 N N . LEU A 1 92 ? 3.056 8.471 -1.304 1.00 95.69 92 LEU A N 1
ATOM 775 C CA . LEU A 1 92 ? 1.868 8.645 -2.147 1.00 95.69 92 LEU A CA 1
ATOM 776 C C . LEU A 1 92 ? 0.577 8.181 -1.457 1.00 95.69 92 LEU A C 1
ATOM 778 O O . LEU A 1 92 ? -0.479 8.779 -1.653 1.00 95.69 92 LEU A O 1
ATOM 782 N N . LEU A 1 93 ? 0.635 7.130 -0.636 1.00 95.38 93 LEU A N 1
ATOM 783 C CA . LEU A 1 93 ? -0.515 6.685 0.153 1.00 95.38 93 LEU A CA 1
ATOM 784 C C . LEU A 1 93 ? -0.885 7.697 1.244 1.00 95.38 93 LEU A C 1
ATOM 786 O O . LEU A 1 93 ? -2.073 7.949 1.444 1.00 95.38 93 LEU A O 1
ATOM 790 N N . ILE A 1 94 ? 0.106 8.320 1.890 1.00 94.31 94 ILE A N 1
ATOM 791 C CA . ILE A 1 94 ? -0.136 9.408 2.849 1.00 94.31 94 ILE A CA 1
ATOM 792 C C . ILE A 1 94 ? -0.769 10.622 2.154 1.00 94.31 94 ILE A C 1
ATOM 794 O O . ILE A 1 94 ? -1.738 11.182 2.663 1.00 94.31 94 ILE A O 1
ATOM 798 N N . GLU A 1 95 ? -0.280 11.002 0.971 1.00 93.44 95 GLU A N 1
ATOM 799 C CA . GLU A 1 95 ? -0.854 12.097 0.172 1.00 93.44 95 GLU A CA 1
ATOM 800 C C . GLU A 1 95 ? -2.306 11.825 -0.247 1.00 93.44 95 GLU A C 1
ATOM 802 O O . GLU A 1 95 ? -3.124 12.744 -0.290 1.00 93.44 95 GLU A O 1
ATOM 807 N N . LYS A 1 96 ? -2.653 10.557 -0.496 1.00 91.88 96 LYS A N 1
ATOM 808 C CA . LYS A 1 96 ? -4.027 10.112 -0.787 1.00 91.88 96 LYS A CA 1
ATOM 809 C C . LYS A 1 96 ? -4.928 10.024 0.456 1.00 91.88 96 LYS A C 1
ATOM 811 O O . LYS A 1 96 ? -6.098 9.684 0.311 1.00 91.88 96 LYS A O 1
ATOM 816 N N . GLY A 1 97 ? -4.420 10.338 1.650 1.00 90.88 97 GLY A N 1
ATOM 817 C CA . GLY A 1 97 ? -5.195 10.379 2.894 1.00 90.88 97 GLY A CA 1
ATOM 818 C C . GLY A 1 97 ? -5.191 9.085 3.711 1.00 90.88 97 GLY A C 1
ATOM 819 O O . GLY A 1 97 ? -5.877 9.015 4.728 1.00 90.88 97 GLY A O 1
ATOM 820 N N . TYR A 1 98 ? -4.407 8.078 3.317 1.00 93.75 98 TYR A N 1
ATOM 821 C CA . TYR A 1 98 ? -4.230 6.869 4.120 1.00 93.75 98 TYR A CA 1
ATOM 822 C C . TYR A 1 98 ? -3.204 7.095 5.233 1.00 93.75 98 TYR A C 1
ATOM 824 O O . TYR A 1 98 ? -2.2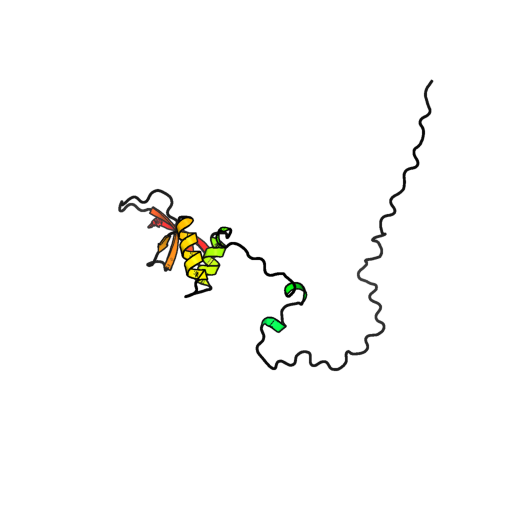69 7.882 5.111 1.00 93.75 98 TYR A O 1
ATOM 832 N N . PHE A 1 99 ? -3.329 6.339 6.318 1.00 92.44 99 PHE A N 1
ATOM 833 C CA . PHE A 1 99 ? -2.399 6.359 7.441 1.00 92.44 99 PHE A CA 1
ATOM 834 C C . PHE A 1 99 ? -1.858 4.966 7.689 1.00 92.44 99 PHE A C 1
ATOM 836 O O . PHE A 1 99 ? -2.605 3.995 7.693 1.00 92.44 99 PHE A O 1
ATOM 843 N N . TYR A 1 100 ? -0.566 4.844 7.959 1.00 94.44 100 TYR A N 1
ATOM 844 C CA . TYR A 1 100 ? -0.014 3.554 8.340 1.00 94.44 100 TYR A CA 1
ATOM 845 C C . TYR A 1 100 ? -0.143 3.337 9.849 1.00 94.44 100 TYR A C 1
ATOM 847 O O . TYR A 1 100 ? 0.418 4.082 10.654 1.00 94.44 100 TYR A O 1
ATOM 855 N N . SER A 1 101 ? -0.882 2.303 10.250 1.00 91.56 101 SER A N 1
ATOM 856 C CA . SER A 1 101 ? -0.978 1.897 11.648 1.00 91.56 101 SER A CA 1
ATOM 857 C C . SER A 1 101 ? 0.141 0.922 11.988 1.00 91.56 101 SER A C 1
ATOM 859 O O . SER A 1 101 ? 0.186 -0.188 11.464 1.00 91.56 101 SER A O 1
ATOM 861 N N . THR A 1 102 ? 1.008 1.286 12.931 1.00 90.88 102 THR A N 1
ATOM 862 C CA . THR A 1 102 ? 2.061 0.392 13.441 1.00 90.88 102 THR A CA 1
ATOM 863 C C . THR A 1 102 ? 1.508 -0.763 14.277 1.00 90.88 102 THR A C 1
ATOM 865 O O . THR A 1 102 ? 2.132 -1.819 14.344 1.00 90.88 102 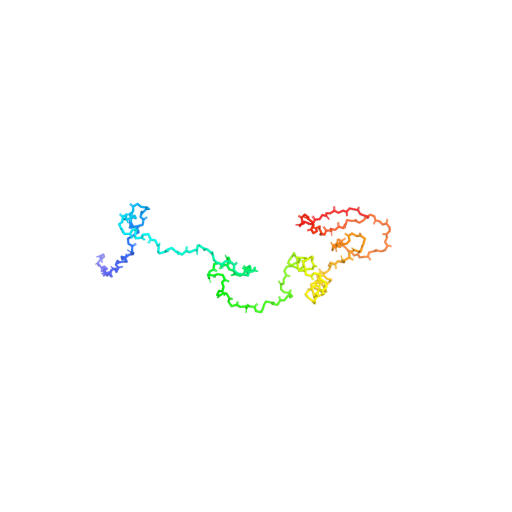THR A O 1
ATOM 868 N N . ILE A 1 103 ? 0.322 -0.588 14.871 1.00 89.31 103 ILE A N 1
ATOM 869 C CA . ILE A 1 103 ? -0.368 -1.618 15.659 1.00 89.31 103 ILE A CA 1
ATOM 870 C C . ILE A 1 103 ? -0.892 -2.716 14.732 1.00 89.31 103 ILE A C 1
ATOM 872 O O . ILE A 1 103 ? -0.628 -3.894 14.953 1.00 89.31 103 ILE A O 1
ATOM 876 N N . TYR A 1 104 ? -1.608 -2.324 13.675 1.00 88.19 104 TYR A N 1
ATOM 877 C CA . TYR A 1 104 ? -2.165 -3.270 12.705 1.00 88.19 104 TYR A CA 1
ATOM 878 C C . TYR A 1 104 ? -1.166 -3.682 11.619 1.00 88.19 104 TYR A C 1
ATOM 880 O O . TYR A 1 104 ? -1.424 -4.636 10.893 1.00 88.19 104 TYR A O 1
ATOM 888 N N . LYS A 1 105 ? -0.041 -2.967 11.493 1.00 92.06 105 LYS A N 1
ATOM 889 C CA . LYS A 1 105 ? 0.913 -3.075 10.375 1.00 92.06 105 LYS A CA 1
ATOM 890 C C . LYS A 1 105 ? 0.227 -2.934 9.007 1.00 92.06 105 LYS A C 1
ATOM 892 O O . LYS A 1 105 ? 0.604 -3.578 8.030 1.00 92.06 105 LYS A O 1
ATOM 897 N N . CYS A 1 106 ? -0.817 -2.107 8.962 1.00 94.44 106 CYS A N 1
ATOM 898 C CA . CYS A 1 106 ? -1.697 -1.939 7.811 1.00 94.44 106 CYS A CA 1
ATOM 899 C C . CYS A 1 106 ? -2.000 -0.466 7.552 1.00 94.44 106 CYS A C 1
ATOM 901 O O . CYS A 1 106 ? -2.022 0.340 8.489 1.00 94.44 106 CYS A O 1
ATOM 903 N N . PHE A 1 107 ? -2.272 -0.132 6.290 1.00 95.44 107 PHE A N 1
ATOM 904 C CA . PHE A 1 107 ? -2.847 1.165 5.954 1.00 95.44 107 PHE A CA 1
ATOM 905 C C . PHE A 1 107 ? -4.309 1.224 6.384 1.00 95.44 107 PHE A C 1
ATOM 907 O O . PHE A 1 107 ? -5.073 0.275 6.194 1.00 95.44 107 PHE A O 1
ATOM 914 N N . ILE A 1 108 ? -4.677 2.350 6.978 1.00 93.56 108 ILE A N 1
ATOM 915 C CA . ILE A 1 108 ? -6.015 2.654 7.449 1.00 93.56 108 ILE A CA 1
ATOM 916 C C . ILE A 1 108 ? -6.487 3.961 6.829 1.00 93.56 108 ILE A C 1
ATOM 918 O O . ILE A 1 108 ? -5.710 4.895 6.647 1.00 93.56 108 ILE A O 1
ATOM 922 N N . ASP A 1 109 ? -7.771 4.016 6.548 1.00 91.69 109 ASP A N 1
ATOM 923 C CA . ASP A 1 109 ? -8.509 5.219 6.218 1.00 91.69 109 ASP A CA 1
ATOM 924 C C . ASP A 1 109 ? -9.502 5.492 7.354 1.00 91.69 109 ASP A C 1
ATOM 926 O O . ASP A 1 109 ? -10.068 4.566 7.950 1.00 91.69 109 ASP A O 1
ATOM 930 N N . ILE A 1 110 ? -9.656 6.760 7.714 1.00 85.19 110 ILE A N 1
ATOM 931 C CA . ILE A 1 110 ? -10.523 7.193 8.806 1.00 85.19 110 ILE A CA 1
ATOM 932 C C . ILE A 1 110 ? -11.607 8.058 8.186 1.00 85.19 110 ILE A C 1
ATOM 934 O O . ILE A 1 110 ? -11.339 9.167 7.728 1.00 85.19 110 ILE A O 1
ATOM 938 N N . GLU A 1 111 ? -12.846 7.574 8.222 1.00 74.25 111 GLU A N 1
ATOM 939 C CA . GLU A 1 111 ? -13.985 8.362 7.765 1.00 74.25 111 GLU A CA 1
ATOM 940 C C . GLU A 1 111 ? -14.198 9.559 8.709 1.00 74.25 111 GLU A C 1
ATOM 942 O O . GLU A 1 111 ? -14.637 9.416 9.854 1.00 74.25 111 GLU A O 1
ATOM 947 N N . GLY A 1 112 ? -13.883 10.762 8.221 1.00 68.50 112 GLY A N 1
ATOM 948 C CA . GLY A 1 112 ? -14.148 12.033 8.896 1.00 68.50 112 GLY A CA 1
ATOM 949 C C . GLY A 1 112 ? -12.926 12.720 9.515 1.00 68.50 112 GLY A C 1
ATOM 950 O O . GLY A 1 112 ? -11.782 12.289 9.397 1.00 68.50 112 GLY A O 1
ATOM 951 N N . ASN A 1 113 ? -13.171 13.857 10.173 1.00 64.44 113 ASN A N 1
ATOM 952 C CA . ASN A 1 113 ? -12.102 14.670 10.752 1.00 64.44 113 ASN A CA 1
ATOM 953 C C . ASN A 1 113 ? -11.458 13.978 11.960 1.00 64.44 113 ASN A C 1
ATOM 955 O O . ASN A 1 113 ? -12.135 13.388 12.805 1.00 64.44 113 ASN A O 1
ATOM 959 N N . LYS A 1 114 ? -10.136 14.134 12.086 1.00 61.34 114 LYS A N 1
ATOM 960 C CA . LYS A 1 114 ? -9.350 13.684 13.238 1.00 61.34 114 LYS A CA 1
ATOM 961 C C . LYS A 1 114 ? -9.748 14.465 14.493 1.00 61.34 114 LYS A C 1
ATOM 963 O O . LYS A 1 114 ? -9.120 15.451 14.861 1.00 61.34 114 LYS A O 1
ATOM 968 N N . ILE A 1 115 ? -10.802 14.021 15.160 1.00 63.38 115 ILE A N 1
ATOM 969 C CA . ILE A 1 115 ? -11.174 14.532 16.479 1.00 63.38 115 ILE A CA 1
ATOM 970 C C . ILE A 1 115 ? -10.280 13.814 17.511 1.00 63.38 115 ILE A C 1
ATOM 972 O O . ILE A 1 115 ? -9.779 12.716 17.260 1.00 63.38 115 ILE A O 1
ATOM 976 N N . ILE A 1 116 ? -10.017 14.409 18.666 1.00 61.94 116 ILE A N 1
ATOM 977 C CA . ILE A 1 116 ? -9.384 13.722 19.802 1.00 61.94 116 ILE A CA 1
ATOM 978 C C . ILE A 1 116 ? -10.509 13.476 20.804 1.00 61.94 116 ILE A C 1
ATOM 980 O O . ILE A 1 116 ? -10.644 14.180 21.797 1.00 61.94 116 ILE A O 1
ATOM 984 N N . ASP A 1 117 ? -11.403 12.549 20.476 1.00 59.66 117 ASP A N 1
ATOM 985 C CA . ASP A 1 117 ? -12.405 12.064 21.411 1.00 59.66 117 ASP A CA 1
ATOM 986 C C . ASP A 1 117 ? -12.257 10.550 21.521 1.00 59.66 117 ASP A C 1
ATOM 988 O O . ASP A 1 117 ? -11.978 9.870 20.536 1.00 59.66 117 ASP A O 1
ATOM 992 N N . ASN A 1 118 ? -12.407 10.019 22.733 1.00 62.97 118 ASN A N 1
ATOM 993 C CA . ASN A 1 118 ? -12.425 8.576 22.995 1.00 62.97 118 ASN A CA 1
ATOM 994 C C . ASN A 1 118 ? -13.723 7.932 22.468 1.00 62.97 118 ASN A C 1
ATOM 996 O O . ASN A 1 118 ? -14.265 7.025 23.097 1.00 62.97 118 ASN A O 1
ATOM 1000 N N . LYS A 1 119 ? -14.297 8.453 21.377 1.00 65.50 119 LYS A N 1
ATOM 1001 C CA . LYS A 1 119 ? -15.498 7.887 20.777 1.00 65.50 119 LYS A CA 1
ATOM 1002 C C . LYS A 1 119 ? -15.103 6.811 19.788 1.00 65.50 119 LYS A C 1
ATOM 1004 O O . LYS A 1 119 ? -14.171 6.989 19.011 1.00 65.50 119 LYS A O 1
ATOM 1009 N N . ASN A 1 120 ? -15.895 5.747 19.801 1.00 69.12 120 ASN A N 1
ATOM 1010 C CA . ASN A 1 120 ? -15.831 4.663 18.837 1.00 69.12 120 ASN A CA 1
ATOM 1011 C C . ASN A 1 120 ? -15.874 5.234 17.414 1.00 69.12 120 ASN A C 1
ATOM 1013 O O . ASN A 1 120 ? -16.849 5.894 17.040 1.00 69.12 120 ASN A O 1
ATOM 1017 N N . ARG A 1 121 ? -14.833 4.976 16.623 1.00 76.69 121 ARG A N 1
ATOM 1018 C CA . ARG A 1 121 ? -14.758 5.377 15.217 1.00 76.69 121 ARG A CA 1
ATOM 1019 C C . ARG A 1 121 ? -14.766 4.178 14.313 1.00 76.69 121 ARG A C 1
ATOM 1021 O O . ARG A 1 121 ? -14.153 3.153 14.593 1.00 76.69 121 ARG A O 1
ATOM 1028 N N . LYS A 1 122 ? -15.447 4.345 13.188 1.00 83.94 122 LYS A N 1
ATOM 1029 C CA . LYS A 1 122 ? -15.348 3.423 12.073 1.00 83.94 122 LYS A CA 1
ATOM 1030 C C . LYS A 1 122 ? -14.067 3.754 11.310 1.00 83.94 122 LYS A C 1
ATOM 1032 O O . LYS A 1 122 ? -13.883 4.883 10.865 1.00 83.94 122 LYS A O 1
ATOM 1037 N N . ILE A 1 123 ? -13.169 2.785 11.228 1.00 89.19 123 ILE A N 1
ATOM 1038 C CA . ILE A 1 123 ? -11.954 2.852 10.423 1.00 89.19 123 ILE A CA 1
ATOM 1039 C C . ILE A 1 123 ? -12.023 1.784 9.342 1.00 89.19 123 ILE A C 1
ATOM 1041 O O . ILE A 1 123 ? -12.562 0.697 9.563 1.00 89.19 123 ILE A O 1
ATOM 1045 N N . THR A 1 124 ? -11.438 2.078 8.193 1.00 92.06 124 THR A N 1
ATOM 1046 C CA . THR A 1 124 ? -11.310 1.135 7.088 1.00 92.06 124 THR A CA 1
ATOM 1047 C C . THR A 1 124 ? -9.858 0.707 7.004 1.00 92.06 124 THR A C 1
ATOM 1049 O O . THR A 1 124 ? -8.974 1.529 6.811 1.00 92.06 124 THR A O 1
ATOM 1052 N N . ILE A 1 125 ? -9.585 -0.578 7.183 1.00 93.88 125 ILE A N 1
ATOM 1053 C CA . ILE A 1 125 ? -8.239 -1.151 7.177 1.00 93.88 125 ILE A CA 1
ATOM 1054 C C . ILE A 1 125 ? -8.049 -1.897 5.862 1.00 93.88 125 ILE A C 1
ATOM 1056 O O . ILE A 1 125 ? -8.877 -2.735 5.513 1.00 93.88 125 ILE A O 1
ATOM 1060 N N . PHE A 1 126 ? -6.962 -1.640 5.142 1.00 95.62 126 PHE A N 1
ATOM 1061 C CA . PHE A 1 126 ? -6.570 -2.495 4.028 1.00 95.62 126 PHE A CA 1
ATOM 1062 C C . PHE A 1 126 ? -5.824 -3.723 4.558 1.00 95.62 126 PHE A C 1
ATOM 1064 O O . PHE A 1 126 ? -4.758 -3.593 5.158 1.00 95.62 126 PHE A O 1
ATOM 1071 N N . ASP A 1 127 ? -6.393 -4.908 4.350 1.00 93.69 127 ASP A N 1
ATOM 1072 C CA . ASP A 1 127 ? -5.801 -6.185 4.738 1.00 93.69 127 ASP A CA 1
ATOM 1073 C C . ASP A 1 127 ? -4.969 -6.756 3.575 1.00 93.69 127 ASP A C 1
ATOM 1075 O O . ASP A 1 127 ? -5.548 -7.168 2.561 1.00 93.69 127 ASP A O 1
ATOM 1079 N N . PRO A 1 128 ? -3.628 -6.814 3.699 1.00 93.12 128 PRO A N 1
ATOM 1080 C CA . PRO A 1 128 ? -2.757 -7.300 2.634 1.00 93.12 128 PRO A CA 1
ATOM 1081 C C . PRO A 1 128 ? -2.807 -8.821 2.444 1.00 93.12 128 PRO A C 1
ATOM 1083 O O . PRO A 1 128 ? -2.407 -9.302 1.389 1.00 93.12 128 PRO A O 1
ATOM 1086 N N . PHE A 1 129 ? -3.294 -9.594 3.422 1.00 91.88 129 PHE A N 1
ATOM 1087 C CA . PHE A 1 129 ? -3.370 -11.056 3.309 1.00 91.88 129 PHE A CA 1
ATOM 1088 C C . PHE A 1 129 ? -4.578 -11.499 2.489 1.00 91.88 129 PHE A C 1
ATOM 1090 O O . PHE A 1 129 ? -4.486 -12.436 1.700 1.00 91.88 129 PHE A O 1
ATOM 1097 N N . TYR A 1 130 ? -5.710 -10.818 2.672 1.00 93.75 130 TYR A N 1
ATOM 1098 C CA . TYR A 1 130 ? -6.945 -11.092 1.930 1.00 93.75 130 TYR A CA 1
ATOM 1099 C C . TYR A 1 130 ? -7.186 -10.124 0.769 1.00 93.75 130 TYR A C 1
ATOM 1101 O O . TYR A 1 130 ? -8.203 -10.248 0.090 1.00 93.75 130 TYR A O 1
ATOM 1109 N N . TRP A 1 131 ? -6.280 -9.163 0.569 1.00 94.56 131 TRP A N 1
ATOM 1110 C CA . TRP A 1 131 ? -6.346 -8.133 -0.465 1.00 94.56 131 TRP A CA 1
ATOM 1111 C C . TRP A 1 131 ? -7.688 -7.385 -0.496 1.00 94.56 131 TRP A C 1
ATOM 1113 O O . TRP A 1 131 ? -8.322 -7.242 -1.540 1.00 94.56 131 TRP A O 1
ATOM 1123 N N . LYS A 1 132 ? -8.168 -6.954 0.678 1.00 94.44 132 LYS A N 1
ATOM 1124 C CA . LYS A 1 132 ? -9.498 -6.343 0.830 1.00 94.44 132 LYS A CA 1
ATOM 1125 C C . LYS A 1 132 ? -9.515 -5.230 1.870 1.00 94.44 132 LYS A C 1
ATOM 1127 O O . LYS A 1 132 ? -8.778 -5.273 2.851 1.00 94.44 132 LYS A O 1
ATOM 1132 N N . LYS A 1 133 ? -10.424 -4.270 1.699 1.00 93.25 133 LYS A N 1
ATOM 1133 C CA . LYS A 1 133 ? -10.729 -3.257 2.717 1.00 93.25 133 LYS A CA 1
ATOM 1134 C C . LYS A 1 133 ? -11.729 -3.826 3.730 1.00 93.25 133 LYS A C 1
ATOM 1136 O O . LYS A 1 133 ? -12.750 -4.392 3.346 1.00 93.25 133 LYS A O 1
ATOM 1141 N N . ILE A 1 134 ? -11.417 -3.705 5.015 1.00 93.44 134 ILE A N 1
ATOM 1142 C CA . ILE A 1 134 ? -12.213 -4.208 6.136 1.00 93.44 134 ILE A CA 1
ATOM 1143 C C . ILE A 1 134 ? -12.602 -3.033 7.018 1.00 93.44 134 ILE A C 1
ATOM 1145 O O . ILE A 1 134 ? -11.747 -2.306 7.517 1.00 93.44 134 ILE A O 1
ATOM 1149 N N . GLU A 1 135 ? -13.895 -2.879 7.256 1.00 91.81 135 GLU A N 1
ATOM 1150 C CA . GLU A 1 135 ? -14.403 -1.884 8.188 1.00 91.81 135 GLU A CA 1
ATOM 1151 C C . GLU A 1 135 ? -14.349 -2.427 9.616 1.00 91.81 135 GLU A C 1
ATOM 1153 O O . GLU A 1 135 ? -14.788 -3.545 9.896 1.00 91.81 135 GLU A O 1
ATOM 1158 N N . LYS A 1 136 ? -13.821 -1.629 10.540 1.00 86.81 136 LYS A N 1
ATOM 1159 C CA . LYS A 1 136 ? -13.741 -1.976 11.956 1.00 86.81 136 LYS A CA 1
ATOM 1160 C C . LYS A 1 136 ? -14.101 -0.772 12.808 1.00 86.81 136 LYS A C 1
ATOM 1162 O O . LYS A 1 136 ? -13.673 0.342 12.532 1.00 86.81 136 LYS A O 1
ATOM 1167 N N . THR A 1 137 ? -14.863 -1.001 13.869 1.00 84.00 137 THR A N 1
ATOM 1168 C CA . THR A 1 137 ? -15.098 0.014 14.897 1.00 84.00 137 THR A CA 1
ATOM 1169 C C . THR A 1 137 ? -14.040 -0.127 15.986 1.00 84.00 137 THR A C 1
ATOM 1171 O O . THR A 1 137 ? -13.849 -1.227 16.509 1.00 84.00 137 THR A O 1
ATOM 1174 N N . VAL A 1 138 ? -13.331 0.961 16.286 1.00 73.25 138 VAL A N 1
ATOM 1175 C CA . VAL A 1 138 ? -12.257 1.037 17.291 1.00 73.25 138 VAL A CA 1
ATOM 1176 C C . VAL A 1 138 ? -12.536 2.167 18.263 1.00 73.25 138 VAL A C 1
ATOM 1178 O O . VAL A 1 138 ? -13.043 3.214 17.801 1.00 73.25 138 VAL A O 1
#

pLDDT: mean 71.83, std 21.01, range [30.58, 96.12]

Secondary structure (DSSP, 8-state):
-----------------GGG--TT--------------S----S--GGGSS-HHHH--------GGG--HHHHHHHHHHSTTSHHHHHHHHHHHHTT-EEETTTTEEEEESS---------EEEEEETTTTEEEEEE-

InterPro domains:
  IPR007282 NOT2/NOT3/NOT5, C-terminal [PF04153] (44-136)
  IPR038635 CCR4-NOT complex subunit 2/3/5, C-terminal domain superfamily [G3DSA:2.30.30.1020] (1-138)